Protein AF-A0A3E3DMP3-F1 (afdb_monomer_lite)

Foldseek 3Di:
DDDPVVVVVLVVLQVCVVVVDDDDDPSVVVVVVSVVVVVVVVVVVVVVPDDDDDDDDADEDAALVNQLLLLCQAVVAQCVVFFPDKDKAAPDDDDDSSSRQSNFTWMWTQGPVPRDIFIFHVVLLVQLVVLCVVPPDDDDQWDADPNHIYGNSVGNHSNNSNSSVCCSTPVGDDDD

Organism: NCBI:txid154046

pLDDT: mean 85.17, std 16.59, range [42.69, 98.81]

Sequence (176 aa):
MRSAKEITESLEIAKGLCEGKTNESWNARKAGRVMAELITHFKKKEIEEQYDRVQIIATVVISKEDIDDIMVSALEGGITYWVDKVEPRCGIEFDFASDVISKGGSILIHDNEEDATYELTKAKLLQGIRMYAEQPKNSDIFEVIDHELHIDCGMVDAEVADAIIQYALFGEIIYG

Secondary structure (DSSP, 8-state):
---HHHHHHHHHHHHHHHTT-S-TTHHHHHHHHHHHHHHHHHHHHHHHT----------EE--HHHHHHHHHHIIIIISTTTEEEEEEE-SS--SSSTHHHHTT-EEEEEETTTTEEEEEEHHHHHHHHHHHHHS--SS--EEEETTEEEE-GGG--HHHHHHHHHHHHHSS----

Radius of gyration: 26.52 Å; chains: 1; bounding box: 51×43×77 Å

Structure (mmCIF, N/CA/C/O backbone):
data_AF-A0A3E3DMP3-F1
#
_entry.id   AF-A0A3E3DMP3-F1
#
loop_
_atom_site.group_PDB
_atom_site.id
_atom_site.type_symbol
_atom_site.label_atom_id
_atom_site.label_alt_id
_atom_site.label_comp_id
_atom_site.label_asym_id
_atom_site.label_entity_id
_atom_site.label_seq_id
_atom_site.pdbx_PDB_ins_code
_atom_site.Cartn_x
_atom_site.Cartn_y
_atom_site.Cartn_z
_atom_site.occupancy
_atom_site.B_iso_or_equiv
_atom_site.auth_seq_id
_atom_site.auth_comp_id
_atom_site.auth_asym_id
_atom_site.auth_atom_id
_atom_site.pdbx_PDB_model_num
ATOM 1 N N . MET A 1 1 ? 34.247 -4.264 -33.324 1.00 46.19 1 MET A N 1
ATOM 2 C CA . MET A 1 1 ? 33.492 -3.150 -32.714 1.00 46.19 1 MET A CA 1
ATOM 3 C C . MET A 1 1 ? 34.215 -1.868 -33.072 1.00 46.19 1 MET A C 1
ATOM 5 O O . MET A 1 1 ? 35.413 -1.804 -32.825 1.00 46.19 1 MET A O 1
ATOM 9 N N . ARG A 1 2 ? 33.544 -0.917 -33.731 1.00 50.22 2 ARG A N 1
ATOM 10 C CA . ARG A 1 2 ? 34.118 0.418 -33.944 1.00 50.22 2 ARG A CA 1
ATOM 11 C C . ARG A 1 2 ? 34.122 1.176 -32.615 1.00 50.22 2 ARG A C 1
ATOM 13 O O . ARG A 1 2 ? 33.230 0.968 -31.794 1.00 50.22 2 ARG A O 1
ATOM 20 N N . SER A 1 3 ? 35.165 1.963 -32.381 1.00 53.78 3 SER A N 1
ATOM 21 C CA . SER A 1 3 ? 35.381 2.707 -31.136 1.00 53.78 3 SER A CA 1
ATOM 22 C C . SER A 1 3 ? 34.256 3.724 -30.929 1.00 53.78 3 SER A C 1
ATOM 24 O O . SER A 1 3 ? 33.776 4.301 -31.903 1.00 53.78 3 SER A O 1
ATOM 26 N N . ALA A 1 4 ? 33.867 4.005 -29.679 1.00 49.88 4 ALA A N 1
ATOM 27 C CA . ALA A 1 4 ? 32.887 5.052 -29.352 1.00 49.88 4 ALA A CA 1
ATOM 28 C C . ALA A 1 4 ? 33.221 6.396 -30.031 1.00 49.88 4 ALA A C 1
ATOM 30 O O . ALA A 1 4 ? 32.329 7.129 -30.444 1.00 49.88 4 ALA A O 1
ATOM 31 N N . LYS A 1 5 ? 34.514 6.659 -30.252 1.00 49.66 5 LYS A N 1
ATOM 32 C CA . LYS A 1 5 ? 35.018 7.830 -30.973 1.00 49.66 5 LYS A CA 1
ATOM 33 C C . LYS A 1 5 ? 34.537 7.912 -32.432 1.00 49.66 5 LYS A C 1
ATOM 35 O O . LYS A 1 5 ? 34.196 8.992 -32.897 1.00 49.66 5 LYS A O 1
ATOM 40 N N . GLU A 1 6 ? 34.463 6.783 -33.136 1.00 51.69 6 GLU A N 1
ATOM 41 C CA . GLU A 1 6 ? 34.039 6.725 -34.545 1.00 51.69 6 GLU A CA 1
ATOM 42 C C . GLU A 1 6 ? 32.524 6.956 -34.698 1.00 51.69 6 GLU A C 1
ATOM 44 O O . GLU A 1 6 ? 32.060 7.460 -35.725 1.00 51.69 6 GLU A O 1
ATOM 49 N N . ILE A 1 7 ? 31.745 6.621 -33.664 1.00 55.66 7 ILE A N 1
ATOM 50 C CA . ILE A 1 7 ? 30.299 6.874 -33.609 1.00 55.66 7 ILE A CA 1
ATOM 51 C C . ILE A 1 7 ? 30.040 8.365 -33.364 1.00 55.66 7 ILE A C 1
ATOM 53 O O . ILE A 1 7 ? 29.218 8.963 -34.058 1.00 55.66 7 ILE A O 1
ATOM 57 N N . THR A 1 8 ? 30.784 8.987 -32.445 1.00 57.81 8 THR A N 1
ATOM 58 C CA . THR A 1 8 ? 30.674 10.424 -32.154 1.00 57.81 8 THR A CA 1
ATOM 59 C C . THR A 1 8 ? 31.037 11.284 -33.366 1.00 57.81 8 THR A C 1
ATOM 61 O O . THR A 1 8 ? 30.283 12.190 -33.713 1.00 57.81 8 THR A O 1
ATOM 64 N N . GLU A 1 9 ? 32.117 10.953 -34.082 1.00 59.41 9 GLU A N 1
ATOM 65 C CA . GLU A 1 9 ? 32.487 11.646 -35.328 1.00 59.41 9 GLU A CA 1
ATOM 66 C C . GLU A 1 9 ? 31.399 11.512 -36.409 1.00 59.41 9 GLU A C 1
ATOM 68 O O . GLU A 1 9 ? 31.115 12.457 -37.146 1.00 59.41 9 GLU A O 1
ATOM 73 N N . SER A 1 10 ? 30.732 10.357 -36.486 1.00 61.03 10 SER A N 1
ATOM 74 C CA . SER A 1 10 ? 29.639 10.132 -37.441 1.00 61.03 10 SER A CA 1
ATOM 75 C C . SER A 1 10 ? 28.375 10.936 -37.094 1.00 61.03 10 SER A C 1
ATOM 77 O O . SER A 1 10 ? 27.687 11.415 -37.999 1.00 61.03 10 SER A O 1
ATOM 79 N N . LEU A 1 11 ? 28.090 11.136 -3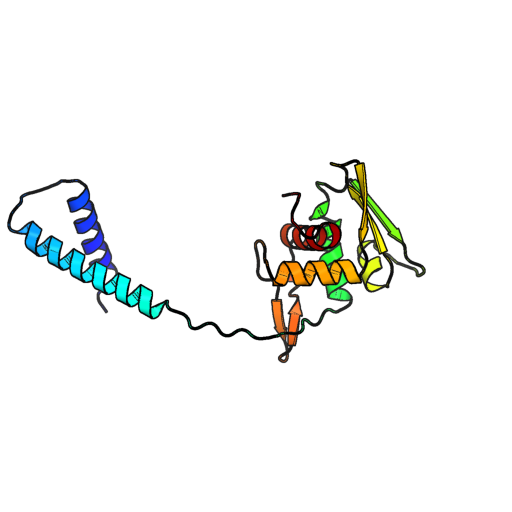5.801 1.00 61.12 11 LEU A N 1
ATOM 80 C CA . LEU A 1 11 ? 26.982 11.966 -35.308 1.00 61.12 11 LEU A CA 1
ATOM 81 C C . LEU A 1 11 ? 27.225 13.464 -35.543 1.00 61.12 11 LEU A C 1
ATOM 83 O O . LEU A 1 11 ? 26.302 14.177 -35.936 1.00 61.12 11 LEU A O 1
ATOM 87 N N . GLU A 1 12 ? 28.458 13.946 -35.366 1.00 62.75 12 GLU A N 1
ATOM 88 C CA . GLU A 1 12 ? 28.820 15.341 -35.659 1.00 62.75 12 GLU A CA 1
ATOM 89 C C . GLU A 1 12 ? 28.677 15.673 -37.151 1.00 62.75 12 GLU A C 1
ATOM 91 O O . GLU A 1 12 ? 28.182 16.745 -37.507 1.00 62.75 12 GLU A O 1
ATOM 96 N N . ILE A 1 13 ? 29.017 14.728 -38.034 1.00 59.38 13 ILE A N 1
ATOM 97 C CA . ILE A 1 13 ? 28.810 14.865 -39.483 1.00 59.38 13 ILE A CA 1
ATOM 98 C C . ILE A 1 13 ? 27.311 14.911 -39.823 1.00 59.38 13 ILE A C 1
ATOM 100 O O . ILE A 1 13 ? 26.894 15.750 -40.623 1.00 59.38 13 ILE A O 1
ATOM 104 N N . ALA A 1 14 ? 26.489 14.056 -39.203 1.00 59.53 14 ALA A N 1
ATOM 105 C CA . ALA A 1 14 ? 25.035 14.072 -39.385 1.00 59.53 14 ALA A CA 1
ATOM 106 C C . ALA A 1 14 ? 24.408 15.399 -38.916 1.00 59.53 14 ALA A C 1
ATOM 108 O O . ALA A 1 14 ? 23.558 15.963 -39.605 1.00 59.53 14 ALA A O 1
ATOM 109 N N . LYS A 1 15 ? 24.887 15.949 -37.794 1.00 60.62 15 LYS A N 1
ATOM 110 C CA . LYS A 1 15 ? 24.462 17.253 -37.271 1.00 60.62 15 LYS A CA 1
ATOM 111 C C . LYS A 1 15 ? 24.829 18.406 -38.215 1.00 60.62 15 LYS A C 1
ATOM 113 O O . LYS A 1 15 ? 23.983 19.247 -38.504 1.00 60.62 15 LYS A O 1
ATOM 118 N N . GLY A 1 16 ? 26.042 18.402 -38.773 1.00 58.56 16 GLY A N 1
ATOM 119 C CA . GLY A 1 16 ? 26.481 19.404 -39.753 1.00 58.56 16 GLY A CA 1
ATOM 120 C C . GLY A 1 16 ? 25.665 19.413 -41.056 1.00 58.56 16 GLY A C 1
ATOM 121 O O . GLY A 1 16 ? 25.468 20.476 -41.647 1.00 58.56 16 GLY A O 1
ATOM 122 N N . LEU A 1 17 ? 25.141 18.253 -41.475 1.00 54.34 17 LEU A N 1
ATOM 123 C CA . LEU A 1 17 ? 24.258 18.114 -42.642 1.00 54.34 17 LEU A CA 1
ATOM 124 C C . LEU A 1 17 ? 22.862 18.707 -42.395 1.00 54.34 17 LEU A C 1
ATOM 126 O O . LEU A 1 17 ? 22.333 19.386 -43.273 1.00 54.34 17 LEU A O 1
ATOM 130 N N . CYS A 1 18 ? 22.289 18.507 -41.203 1.00 52.78 18 CYS A N 1
ATOM 131 C CA . CYS A 1 18 ? 21.013 19.121 -40.810 1.00 52.78 18 CYS A CA 1
ATOM 132 C C . CYS A 1 18 ? 21.108 20.651 -40.684 1.00 52.78 18 CYS A C 1
ATOM 134 O O . CYS A 1 18 ? 20.134 21.354 -40.935 1.00 52.78 18 CYS A O 1
ATOM 136 N N . GLU A 1 19 ? 22.285 21.174 -40.333 1.00 55.97 19 GLU A N 1
ATOM 137 C CA . GLU A 1 19 ? 22.545 22.612 -40.178 1.00 55.97 19 GLU A CA 1
ATOM 138 C C . GLU A 1 19 ? 22.878 23.335 -41.502 1.00 55.97 19 GLU A C 1
ATOM 140 O O . GLU A 1 19 ? 23.204 24.524 -41.490 1.00 55.97 19 GLU A O 1
ATOM 145 N N . GLY A 1 20 ? 22.808 22.650 -42.653 1.00 54.44 20 GLY A N 1
ATOM 146 C CA . GLY A 1 20 ? 22.955 23.267 -43.980 1.00 54.44 20 GLY A CA 1
ATOM 147 C C . GLY A 1 20 ? 24.361 23.790 -44.298 1.00 54.44 20 GLY A C 1
ATOM 148 O O . GLY A 1 20 ? 24.538 24.601 -45.209 1.00 54.44 20 GLY A O 1
ATOM 149 N N . LYS A 1 21 ? 25.387 23.342 -43.565 1.00 53.94 21 LYS A N 1
ATOM 150 C CA . LYS A 1 21 ? 26.774 23.769 -43.773 1.00 53.94 21 LYS A CA 1
ATOM 151 C C . LYS A 1 21 ? 27.514 22.773 -44.682 1.00 53.94 21 LYS A C 1
ATOM 153 O O . LYS A 1 21 ? 28.091 21.806 -44.198 1.00 53.94 21 LYS A O 1
ATOM 158 N N . THR A 1 22 ? 27.595 23.109 -45.979 1.00 53.03 22 THR A N 1
ATOM 159 C CA . THR A 1 22 ? 28.698 22.849 -46.954 1.00 53.03 22 THR A CA 1
ATOM 160 C C . THR A 1 22 ? 28.492 21.937 -48.195 1.00 53.03 22 THR A C 1
ATOM 162 O O . THR A 1 22 ? 27.776 20.944 -48.189 1.00 53.03 22 THR A O 1
ATOM 165 N N . ASN A 1 23 ? 29.226 22.358 -49.246 1.00 53.06 23 ASN A N 1
ATOM 166 C CA . ASN A 1 23 ? 29.523 21.896 -50.621 1.00 53.06 23 ASN A CA 1
ATOM 167 C C . ASN A 1 23 ? 29.062 20.496 -51.114 1.00 53.06 23 ASN A C 1
ATOM 169 O O . ASN A 1 23 ? 29.386 19.455 -50.540 1.00 53.06 23 ASN A O 1
ATOM 173 N N . GLU A 1 24 ? 28.411 20.484 -52.285 1.00 55.62 24 GLU A N 1
ATOM 174 C CA . GLU A 1 24 ? 27.246 19.625 -52.579 1.00 55.62 24 GLU A CA 1
ATOM 175 C C . GLU A 1 24 ? 27.511 18.226 -53.185 1.00 55.62 24 GLU A C 1
ATOM 177 O O . GLU A 1 24 ? 26.631 17.373 -53.130 1.00 55.62 24 GLU A O 1
ATOM 182 N N . SER A 1 25 ? 28.687 17.920 -53.748 1.00 51.94 25 SER A N 1
ATOM 183 C CA . SER A 1 25 ? 28.823 16.717 -54.610 1.00 51.94 25 SER A CA 1
ATOM 184 C C . SER A 1 25 ? 29.539 15.509 -53.971 1.00 51.94 25 SER A C 1
ATOM 186 O O . SER A 1 25 ? 29.038 14.382 -54.018 1.00 51.94 25 SER A O 1
ATOM 188 N N . TRP A 1 26 ? 30.695 15.705 -53.325 1.00 42.69 26 TRP A N 1
ATOM 189 C CA . TRP A 1 26 ? 31.468 14.602 -52.719 1.00 42.69 26 TRP A CA 1
ATOM 190 C C . TRP A 1 26 ? 30.933 14.199 -51.332 1.00 42.69 26 TRP A C 1
ATOM 192 O O . TRP A 1 26 ? 30.909 13.017 -50.978 1.00 42.69 26 TRP A O 1
ATOM 202 N N . ASN A 1 27 ? 30.412 15.174 -50.582 1.00 54.56 27 ASN A N 1
ATOM 203 C CA . ASN A 1 27 ? 29.882 14.976 -49.234 1.00 54.56 27 ASN A CA 1
ATOM 204 C C . ASN A 1 27 ? 28.508 14.289 -49.224 1.00 54.56 27 ASN A C 1
ATOM 206 O O . ASN A 1 27 ? 28.239 13.521 -48.306 1.00 54.56 27 ASN A O 1
ATOM 210 N N . ALA A 1 28 ? 27.685 14.452 -50.267 1.00 53.81 28 ALA A N 1
ATOM 211 C CA . ALA A 1 28 ? 26.364 13.820 -50.356 1.00 53.81 28 ALA A CA 1
ATOM 212 C C . ALA A 1 28 ? 26.434 12.281 -50.425 1.00 53.81 28 ALA A C 1
ATOM 214 O O . ALA A 1 28 ? 25.649 11.583 -49.784 1.00 53.81 28 ALA A O 1
ATOM 215 N N . ARG A 1 29 ? 27.424 11.721 -51.140 1.00 57.03 29 ARG A N 1
ATOM 216 C CA . ARG A 1 29 ? 27.637 10.260 -51.203 1.00 57.03 29 ARG A CA 1
ATOM 217 C C . ARG A 1 29 ? 28.128 9.683 -49.876 1.00 57.03 29 ARG A C 1
ATOM 219 O O . ARG A 1 29 ? 27.733 8.577 -49.511 1.00 57.03 29 ARG A O 1
ATOM 226 N N . LYS A 1 30 ? 28.989 10.414 -49.161 1.00 57.09 30 LYS A N 1
ATOM 227 C CA . LYS A 1 30 ? 29.499 10.002 -47.845 1.00 57.09 30 LYS A CA 1
ATOM 228 C C . LYS A 1 30 ? 28.407 10.123 -46.774 1.00 57.09 30 LYS A C 1
ATOM 230 O O . LYS A 1 30 ? 28.219 9.182 -46.012 1.00 57.09 30 LYS A O 1
ATOM 235 N N . ALA A 1 31 ? 27.624 11.200 -46.810 1.00 56.97 31 ALA A N 1
ATOM 236 C CA . ALA A 1 31 ? 26.425 11.399 -45.998 1.00 56.97 31 ALA A CA 1
ATOM 237 C C . ALA A 1 31 ? 25.399 10.272 -46.188 1.00 56.97 31 ALA A C 1
ATOM 239 O O . ALA A 1 31 ? 24.936 9.691 -45.212 1.00 56.97 31 ALA A O 1
ATOM 240 N N . GLY A 1 32 ? 25.108 9.894 -47.439 1.00 60.66 32 GLY A N 1
ATOM 241 C CA . GLY A 1 32 ? 24.190 8.792 -47.740 1.00 60.66 32 GLY A CA 1
ATOM 242 C C . GLY A 1 32 ? 24.644 7.447 -47.164 1.00 60.66 32 GLY A C 1
ATOM 243 O O . GLY A 1 32 ? 23.817 6.679 -46.679 1.00 60.66 32 GLY A O 1
ATOM 244 N N . ARG A 1 33 ? 25.958 7.173 -47.151 1.00 68.12 33 ARG A N 1
ATOM 245 C CA . ARG A 1 33 ? 26.512 5.961 -46.521 1.00 68.12 33 ARG A CA 1
ATOM 246 C C . ARG A 1 33 ? 26.375 5.984 -45.001 1.00 68.12 33 ARG A C 1
ATOM 248 O O . ARG A 1 33 ? 25.909 5.001 -44.439 1.00 68.12 33 ARG A O 1
ATOM 255 N N . VAL A 1 34 ? 26.716 7.103 -44.357 1.00 68.62 34 VAL A N 1
ATOM 256 C CA . VAL A 1 34 ? 26.580 7.257 -42.896 1.00 68.62 34 VAL A CA 1
ATOM 257 C C . VAL A 1 34 ? 25.116 7.107 -42.468 1.00 68.62 34 VAL A C 1
ATOM 259 O O . VAL A 1 34 ? 24.824 6.375 -41.527 1.00 68.62 34 VAL A O 1
ATOM 262 N N . MET A 1 35 ? 24.177 7.710 -43.203 1.00 62.28 35 MET A N 1
ATOM 263 C CA . MET A 1 35 ? 22.744 7.569 -42.922 1.00 62.28 35 MET A CA 1
ATOM 264 C C . MET A 1 35 ? 22.247 6.128 -43.089 1.00 62.28 35 MET A C 1
ATOM 266 O O . MET A 1 35 ? 21.478 5.652 -42.259 1.00 62.28 35 MET A O 1
ATOM 270 N N . ALA A 1 36 ? 22.699 5.404 -44.117 1.00 71.12 36 ALA A N 1
ATOM 271 C CA . ALA A 1 36 ? 22.337 3.998 -44.305 1.00 71.12 36 ALA A CA 1
ATOM 272 C C . ALA A 1 36 ? 22.887 3.093 -43.185 1.00 71.12 36 ALA A C 1
ATOM 274 O O . ALA A 1 36 ? 22.195 2.175 -42.736 1.00 71.12 36 ALA A O 1
ATOM 275 N N . GLU A 1 37 ? 24.106 3.364 -42.706 1.00 74.56 37 GLU A N 1
ATOM 276 C CA . GLU A 1 37 ? 24.713 2.654 -41.573 1.00 74.56 37 GLU A CA 1
ATOM 277 C C . GLU A 1 37 ? 23.939 2.912 -40.271 1.00 74.56 37 GLU A C 1
ATOM 279 O O . GLU A 1 37 ? 23.621 1.958 -39.560 1.00 74.56 37 GLU A O 1
ATOM 284 N N . LEU A 1 38 ? 23.545 4.163 -40.002 1.00 70.06 38 LEU A N 1
ATOM 285 C CA . LEU A 1 38 ? 22.713 4.513 -38.845 1.00 70.06 38 LEU A CA 1
ATOM 286 C C . LEU A 1 38 ? 21.334 3.846 -38.914 1.00 70.06 38 LEU A C 1
ATOM 288 O O . LEU A 1 38 ? 20.922 3.222 -37.941 1.00 70.06 38 LEU A O 1
ATOM 292 N N . ILE A 1 39 ? 20.648 3.894 -40.062 1.00 73.00 39 ILE A N 1
ATOM 293 C CA . ILE A 1 39 ? 19.346 3.224 -40.246 1.00 73.00 39 ILE A CA 1
ATOM 294 C C . ILE A 1 39 ? 19.467 1.720 -39.982 1.00 73.00 39 ILE A C 1
ATOM 296 O O . ILE A 1 39 ? 18.609 1.134 -39.328 1.00 73.00 39 ILE A O 1
ATOM 300 N N . THR A 1 40 ? 20.536 1.088 -40.468 1.00 75.88 40 THR A N 1
ATOM 301 C CA . THR A 1 40 ? 20.774 -0.345 -40.249 1.00 75.88 40 THR A CA 1
ATOM 302 C C . THR A 1 40 ? 21.045 -0.646 -38.777 1.00 75.88 40 THR A C 1
ATOM 304 O O . THR A 1 40 ? 20.508 -1.614 -38.244 1.00 75.88 40 THR A O 1
ATOM 307 N N . HIS A 1 41 ? 21.840 0.191 -38.105 1.00 74.56 41 HIS A N 1
ATOM 308 C CA . HIS A 1 41 ? 22.118 0.064 -36.678 1.00 74.56 41 HIS A CA 1
ATOM 309 C C . HIS A 1 41 ? 20.845 0.208 -35.834 1.00 74.56 41 HIS A C 1
ATOM 311 O O . HIS A 1 41 ? 20.590 -0.648 -34.993 1.00 74.56 41 HIS A O 1
ATOM 317 N N . PHE A 1 42 ? 20.019 1.225 -36.097 1.00 67.44 42 PHE A N 1
ATOM 318 C CA . PHE A 1 42 ? 18.769 1.443 -35.365 1.00 67.44 42 PHE A CA 1
ATOM 319 C C . PHE A 1 42 ? 17.737 0.344 -35.624 1.00 67.44 42 PHE A C 1
ATOM 321 O O . PHE A 1 42 ? 17.151 -0.138 -34.667 1.00 67.44 42 PHE A O 1
ATOM 328 N N . LYS A 1 43 ? 17.582 -0.137 -36.866 1.00 70.19 43 LYS A N 1
ATOM 329 C CA . LYS A 1 43 ? 16.711 -1.291 -37.161 1.00 70.19 43 LYS A CA 1
ATOM 330 C C . LYS A 1 43 ? 17.178 -2.568 -36.476 1.00 70.19 43 LYS A C 1
ATOM 332 O O . LYS A 1 43 ? 16.369 -3.350 -35.999 1.00 70.19 43 LYS A O 1
ATOM 337 N N . LYS A 1 44 ? 18.491 -2.801 -36.448 1.00 72.00 44 LYS A N 1
ATOM 338 C CA . LYS A 1 44 ? 19.059 -3.955 -35.754 1.00 72.00 44 LYS A CA 1
ATOM 339 C C . LYS A 1 44 ? 18.808 -3.855 -34.249 1.00 72.00 44 LYS A C 1
ATOM 341 O O . LYS A 1 44 ? 18.393 -4.840 -33.661 1.00 72.00 44 LYS A O 1
ATOM 346 N N . LYS A 1 45 ? 19.010 -2.672 -33.666 1.00 68.12 45 LYS A N 1
ATOM 347 C CA . LYS A 1 45 ? 18.729 -2.404 -32.256 1.00 68.12 45 LYS A CA 1
ATOM 348 C C . LYS A 1 45 ? 17.241 -2.580 -31.932 1.00 68.12 45 LYS A C 1
ATOM 350 O O . LYS A 1 45 ? 16.932 -3.234 -30.955 1.00 68.12 45 LYS A O 1
ATOM 355 N N . GLU A 1 46 ? 16.341 -2.104 -32.791 1.00 65.81 46 GLU A N 1
ATOM 356 C CA . GLU A 1 46 ? 14.886 -2.284 -32.658 1.00 65.81 46 GLU A CA 1
ATOM 357 C C . GLU A 1 46 ? 14.471 -3.767 -32.679 1.00 65.81 46 GLU A C 1
ATOM 359 O O . GLU A 1 46 ? 13.607 -4.176 -31.912 1.00 65.81 46 GLU A O 1
ATOM 364 N N . ILE A 1 47 ? 15.124 -4.588 -33.510 1.00 67.94 47 ILE A N 1
ATOM 365 C CA . ILE A 1 47 ? 14.914 -6.045 -33.550 1.00 67.94 47 ILE A CA 1
ATOM 366 C C . ILE A 1 47 ? 15.550 -6.741 -32.334 1.00 67.94 47 ILE A C 1
ATOM 368 O O . ILE A 1 47 ? 14.968 -7.672 -31.791 1.00 67.94 47 ILE A O 1
ATOM 372 N N . GLU A 1 48 ? 16.740 -6.320 -31.898 1.00 68.00 48 GLU A N 1
ATOM 373 C CA . GLU A 1 48 ? 17.418 -6.873 -30.711 1.00 68.00 48 GLU A CA 1
ATOM 374 C C . GLU A 1 48 ? 16.709 -6.486 -29.399 1.00 68.00 48 GLU A C 1
ATOM 376 O O . GLU A 1 48 ? 16.766 -7.237 -28.431 1.00 68.00 48 GLU A O 1
ATOM 381 N N . GLU A 1 49 ? 16.007 -5.351 -29.379 1.00 67.62 49 GLU A N 1
ATOM 382 C CA . GLU A 1 49 ? 15.151 -4.883 -28.280 1.00 67.62 49 GLU A CA 1
ATOM 383 C C . GLU A 1 49 ? 13.700 -5.389 -28.406 1.00 67.62 49 GLU A C 1
ATOM 385 O O . GLU A 1 49 ? 12.831 -5.010 -27.617 1.00 67.62 49 GLU A O 1
ATOM 390 N N . GLN A 1 50 ? 13.411 -6.257 -29.381 1.00 74.25 50 GLN A N 1
ATOM 391 C CA . GLN A 1 50 ? 12.107 -6.892 -29.507 1.00 74.25 50 GLN A CA 1
ATOM 392 C C . GLN A 1 50 ? 12.009 -8.064 -28.521 1.00 74.25 50 GLN A C 1
ATOM 394 O O . GLN A 1 50 ? 12.550 -9.143 -28.748 1.00 74.25 50 GLN A O 1
ATOM 399 N N . TYR A 1 51 ? 11.299 -7.846 -27.415 1.00 79.69 51 TYR A N 1
ATOM 400 C CA . TYR A 1 51 ? 11.088 -8.860 -26.382 1.00 79.69 51 TYR A CA 1
ATOM 401 C C . TYR A 1 51 ? 9.809 -9.668 -26.625 1.00 79.69 51 TYR A C 1
ATOM 403 O O . TYR A 1 51 ? 8.720 -9.098 -26.760 1.00 79.69 51 TYR A O 1
ATOM 411 N N . ASP A 1 52 ? 9.927 -10.995 -26.585 1.00 86.31 52 ASP A N 1
ATOM 412 C CA . ASP A 1 52 ? 8.781 -11.883 -26.403 1.00 86.31 52 ASP A CA 1
ATOM 413 C C . ASP A 1 52 ? 8.289 -11.778 -24.956 1.00 86.31 52 ASP A C 1
ATOM 415 O O . ASP A 1 52 ? 9.070 -11.851 -24.005 1.00 86.31 52 ASP A O 1
ATOM 419 N N . ARG A 1 53 ? 6.980 -11.587 -24.777 1.00 83.25 53 ARG A N 1
ATOM 420 C CA . ARG A 1 53 ? 6.358 -11.446 -23.455 1.00 83.25 53 ARG A CA 1
ATOM 421 C C . ARG A 1 53 ? 5.555 -12.693 -23.126 1.00 83.25 53 ARG A C 1
ATOM 423 O O . ARG A 1 53 ? 4.718 -13.119 -23.919 1.00 83.25 53 ARG A O 1
ATOM 430 N N . VAL A 1 54 ? 5.774 -13.238 -21.935 1.00 85.00 54 VAL A N 1
ATOM 431 C CA . VAL A 1 54 ? 4.999 -14.354 -21.385 1.00 85.00 54 VAL A CA 1
ATOM 432 C C . VAL A 1 54 ? 4.270 -13.856 -20.148 1.00 85.00 54 VAL A C 1
ATOM 434 O O . VAL A 1 54 ? 4.877 -13.245 -19.274 1.00 85.00 54 VAL A O 1
ATOM 437 N N . GLN A 1 55 ? 2.964 -14.107 -20.084 1.00 86.00 55 GLN A N 1
ATOM 438 C CA . GLN A 1 55 ? 2.174 -13.829 -18.891 1.00 86.00 55 GLN A CA 1
ATOM 439 C C . GLN A 1 55 ? 2.222 -15.031 -17.953 1.00 86.00 55 GLN A C 1
ATOM 441 O O . GLN A 1 55 ? 2.010 -16.169 -18.377 1.00 86.00 55 GLN A O 1
ATOM 446 N N . ILE A 1 56 ? 2.475 -14.761 -16.678 1.00 84.38 56 ILE A N 1
ATOM 447 C CA . ILE A 1 56 ? 2.405 -15.741 -15.597 1.00 84.38 56 ILE A CA 1
ATOM 448 C C . ILE A 1 56 ? 1.408 -15.257 -14.545 1.00 84.38 56 ILE A C 1
ATOM 450 O O . ILE A 1 56 ? 1.179 -14.058 -14.403 1.00 84.38 56 ILE A O 1
ATOM 454 N N . ILE A 1 57 ? 0.823 -16.200 -13.809 1.00 86.50 57 ILE A N 1
ATOM 455 C CA . ILE A 1 57 ? 0.043 -15.906 -12.606 1.00 86.50 57 ILE A CA 1
ATOM 456 C C . ILE A 1 57 ? 0.975 -16.124 -11.417 1.00 86.50 57 ILE A C 1
ATOM 458 O O . ILE A 1 57 ? 1.503 -17.224 -11.255 1.00 86.50 57 ILE A O 1
ATOM 462 N N . ALA A 1 58 ? 1.173 -15.089 -10.604 1.00 86.31 58 ALA A N 1
ATOM 463 C CA . ALA A 1 58 ? 1.978 -15.142 -9.389 1.00 86.31 58 ALA A CA 1
ATOM 464 C C . ALA A 1 58 ? 1.101 -14.892 -8.155 1.00 86.31 58 ALA A C 1
ATOM 466 O O . ALA A 1 58 ? 0.101 -14.179 -8.226 1.00 86.31 58 ALA A O 1
ATOM 467 N N . THR A 1 59 ? 1.474 -15.499 -7.029 1.00 92.81 59 THR A N 1
ATOM 468 C CA . THR A 1 59 ? 0.898 -15.204 -5.710 1.00 92.81 59 THR A CA 1
ATOM 469 C C . THR A 1 59 ? 1.925 -14.408 -4.924 1.00 92.81 59 THR A C 1
ATOM 471 O O . THR A 1 59 ? 3.078 -14.827 -4.864 1.00 92.81 59 THR A O 1
ATOM 474 N N . VAL A 1 60 ? 1.504 -13.282 -4.347 1.00 95.12 60 VAL A N 1
ATOM 475 C CA . VAL A 1 60 ? 2.338 -12.479 -3.447 1.00 95.12 60 VAL A CA 1
ATOM 476 C C . VAL A 1 60 ? 2.111 -12.967 -2.020 1.00 95.12 60 VAL A C 1
ATOM 478 O O . VAL A 1 60 ? 0.965 -13.066 -1.570 1.00 95.12 60 VAL A O 1
ATOM 481 N N . VAL A 1 61 ? 3.192 -13.285 -1.321 1.00 96.88 61 VAL A N 1
ATOM 482 C CA . VAL A 1 61 ? 3.190 -13.570 0.111 1.00 96.88 61 VAL A CA 1
ATOM 483 C C . VAL A 1 61 ? 3.243 -12.238 0.847 1.00 96.88 61 VAL A C 1
ATOM 485 O O . VAL A 1 61 ? 4.075 -11.394 0.541 1.00 96.88 61 VAL A O 1
ATOM 488 N N . ILE A 1 62 ? 2.296 -12.039 1.765 1.00 97.56 62 ILE A N 1
ATOM 489 C CA . ILE A 1 62 ? 2.158 -10.799 2.533 1.00 97.56 62 ILE A CA 1
ATOM 490 C C . ILE A 1 62 ? 2.066 -11.172 4.008 1.00 97.56 62 ILE A C 1
ATOM 492 O O . ILE A 1 62 ? 1.099 -11.810 4.453 1.00 97.56 62 ILE A O 1
ATOM 496 N N . SER A 1 63 ? 3.095 -10.799 4.755 1.00 97.62 63 SER A N 1
ATOM 497 C CA . SER A 1 63 ? 3.224 -11.032 6.182 1.00 97.62 63 SER A CA 1
ATOM 498 C C . SER A 1 63 ? 2.422 -10.000 6.994 1.00 97.62 63 SER A C 1
ATOM 500 O O . SER A 1 63 ? 1.695 -9.161 6.458 1.00 97.62 63 SER A O 1
ATOM 502 N N . LYS A 1 64 ? 2.465 -10.109 8.327 1.00 98.00 64 LYS A N 1
ATOM 503 C CA . LYS A 1 64 ? 1.918 -9.050 9.190 1.00 98.00 64 LYS A CA 1
ATOM 504 C C . LYS A 1 64 ? 2.835 -7.830 9.226 1.00 98.00 64 LYS A C 1
ATOM 506 O O . LYS A 1 64 ? 2.314 -6.727 9.235 1.00 98.00 64 LYS A O 1
ATOM 511 N N . GLU A 1 65 ? 4.143 -8.064 9.213 1.00 98.00 65 GLU A N 1
ATOM 512 C CA . GLU A 1 65 ? 5.169 -7.022 9.210 1.00 98.00 65 GLU A CA 1
ATOM 513 C C . GLU A 1 65 ? 5.051 -6.175 7.943 1.00 98.00 65 GLU A C 1
ATOM 515 O O . GLU A 1 65 ? 4.929 -4.967 8.052 1.00 98.00 65 GLU A O 1
ATOM 520 N N . ASP A 1 66 ? 4.869 -6.797 6.773 1.00 98.31 66 ASP A N 1
ATOM 521 C CA . ASP A 1 66 ? 4.702 -6.067 5.509 1.00 98.31 66 ASP A CA 1
ATOM 522 C C . ASP A 1 66 ? 3.489 -5.125 5.551 1.00 98.31 66 ASP A C 1
ATOM 524 O O . ASP A 1 66 ? 3.523 -4.008 5.043 1.00 98.31 66 ASP A O 1
ATOM 528 N N . ILE A 1 67 ? 2.388 -5.580 6.166 1.00 98.62 67 ILE A N 1
ATOM 529 C CA . ILE A 1 67 ? 1.191 -4.755 6.358 1.00 98.62 67 ILE A CA 1
ATOM 530 C C . ILE A 1 67 ? 1.510 -3.577 7.271 1.00 98.62 67 ILE A C 1
ATOM 532 O O . ILE A 1 67 ? 1.139 -2.453 6.946 1.00 98.62 67 ILE A O 1
ATOM 536 N N . ASP A 1 68 ? 2.156 -3.836 8.404 1.00 98.50 68 ASP A N 1
ATOM 537 C CA . ASP A 1 68 ? 2.455 -2.809 9.396 1.00 98.50 68 ASP A CA 1
ATOM 538 C C . ASP A 1 68 ? 3.438 -1.773 8.821 1.00 98.50 68 ASP A C 1
ATOM 540 O O . ASP A 1 68 ? 3.183 -0.578 8.945 1.00 98.50 68 ASP A O 1
ATOM 544 N N . ASP A 1 69 ? 4.464 -2.205 8.084 1.00 98.38 69 ASP A N 1
ATOM 545 C CA . ASP A 1 69 ? 5.459 -1.350 7.426 1.00 98.38 69 ASP A CA 1
ATOM 546 C C . ASP A 1 69 ? 4.836 -0.457 6.344 1.00 98.38 69 ASP A C 1
ATOM 548 O O . ASP A 1 69 ? 5.058 0.756 6.332 1.00 98.38 69 ASP A O 1
ATOM 552 N N . ILE A 1 70 ? 3.984 -1.017 5.473 1.00 98.44 70 ILE A N 1
ATOM 553 C CA . ILE A 1 70 ? 3.231 -0.226 4.481 1.00 98.44 70 ILE A CA 1
ATOM 554 C C . ILE A 1 70 ? 2.365 0.821 5.192 1.00 98.44 70 ILE A C 1
ATOM 556 O O . ILE A 1 70 ? 2.296 1.977 4.766 1.00 98.44 70 ILE A O 1
ATOM 560 N N . MET A 1 71 ? 1.698 0.427 6.281 1.00 98.62 71 MET A N 1
ATOM 561 C CA . MET A 1 71 ? 0.851 1.332 7.049 1.00 98.62 71 MET A CA 1
ATOM 562 C C . MET A 1 71 ? 1.663 2.418 7.766 1.00 98.62 71 MET A C 1
ATOM 564 O O . MET A 1 71 ? 1.179 3.544 7.844 1.00 98.62 71 MET A O 1
ATOM 568 N N . VAL A 1 72 ? 2.879 2.140 8.246 1.00 98.44 72 VAL A N 1
ATOM 569 C CA . VAL A 1 72 ? 3.791 3.164 8.788 1.00 98.44 72 VAL A CA 1
ATOM 570 C C . VAL A 1 72 ? 4.152 4.178 7.701 1.00 98.44 72 VAL A C 1
ATOM 572 O O . VAL A 1 72 ? 3.897 5.369 7.885 1.00 98.44 72 VAL A O 1
ATOM 575 N N . SER A 1 73 ? 4.648 3.726 6.541 1.00 97.94 73 SER A N 1
ATOM 576 C CA . SER A 1 73 ? 5.004 4.615 5.421 1.00 97.94 73 SER A CA 1
ATOM 577 C C . SER A 1 73 ? 3.828 5.489 4.976 1.00 97.94 73 SER A C 1
ATOM 579 O O . SER A 1 73 ? 4.002 6.676 4.690 1.00 97.94 73 SER A O 1
ATOM 581 N N . ALA A 1 74 ? 2.612 4.935 4.966 1.00 98.31 74 ALA A N 1
ATOM 582 C CA . ALA A 1 74 ? 1.403 5.684 4.647 1.00 98.31 74 ALA A CA 1
ATOM 583 C C . ALA A 1 74 ? 1.061 6.723 5.726 1.00 98.31 74 ALA A C 1
ATOM 585 O O . ALA A 1 74 ? 0.928 7.907 5.418 1.00 98.31 74 ALA A O 1
ATOM 586 N N . LEU A 1 75 ? 0.911 6.295 6.983 1.00 98.12 75 LEU A N 1
ATOM 587 C CA . LEU A 1 75 ? 0.388 7.128 8.071 1.00 98.12 75 LEU A CA 1
ATOM 588 C C . LEU A 1 75 ? 1.375 8.199 8.552 1.00 98.12 75 LEU A C 1
ATOM 590 O O . LEU A 1 75 ? 0.938 9.219 9.081 1.00 98.12 75 LEU A O 1
ATOM 594 N N . GLU A 1 76 ? 2.679 7.986 8.374 1.00 96.31 76 GLU A N 1
ATOM 595 C CA . GLU A 1 76 ? 3.726 8.912 8.829 1.00 96.31 76 GLU A CA 1
ATOM 596 C C . GLU A 1 76 ? 4.294 9.799 7.713 1.00 96.31 76 GLU A C 1
ATOM 598 O O . GLU A 1 76 ? 5.110 10.683 7.978 1.00 96.31 76 GLU A O 1
ATOM 603 N N . GLY A 1 77 ? 3.853 9.606 6.468 1.00 95.12 77 GLY A N 1
ATOM 604 C CA . GLY A 1 77 ? 4.321 10.411 5.342 1.00 95.12 77 GLY A CA 1
ATOM 605 C C . GLY A 1 77 ? 3.372 10.399 4.157 1.00 95.12 77 GLY A C 1
ATOM 606 O O . GLY A 1 77 ? 2.911 11.463 3.747 1.00 95.12 77 GLY A O 1
ATOM 607 N N . GLY A 1 78 ? 3.052 9.208 3.649 1.00 97.50 78 GLY A N 1
ATOM 608 C CA . GLY A 1 78 ? 2.366 9.029 2.370 1.00 97.50 78 GLY A CA 1
ATOM 609 C C . GLY A 1 78 ? 1.053 9.790 2.244 1.00 97.50 78 GLY A C 1
ATOM 610 O O . GLY A 1 78 ? 0.881 10.535 1.293 1.00 97.50 78 GLY A O 1
ATOM 611 N N . ILE A 1 79 ? 0.152 9.672 3.220 1.00 97.75 79 ILE A N 1
ATOM 612 C CA . ILE A 1 79 ? -1.208 10.234 3.103 1.00 97.75 79 ILE A CA 1
ATOM 613 C C . ILE A 1 79 ? -1.411 11.524 3.902 1.00 97.75 79 ILE A C 1
ATOM 615 O O . ILE A 1 79 ? -2.471 12.139 3.852 1.00 97.75 79 ILE A O 1
ATOM 619 N N . THR A 1 80 ? -0.393 11.960 4.647 1.00 96.75 80 THR A N 1
ATOM 620 C CA . THR A 1 80 ? -0.495 13.066 5.620 1.00 96.75 80 THR A CA 1
ATOM 621 C C . THR A 1 80 ? -0.816 14.432 5.008 1.00 96.75 80 THR A C 1
ATOM 623 O O . THR A 1 80 ? -1.140 15.367 5.736 1.00 96.75 80 THR A O 1
ATOM 626 N N . TYR A 1 81 ? -0.722 14.569 3.683 1.00 95.75 81 TYR A N 1
ATOM 627 C CA . TYR A 1 81 ? -1.038 15.810 2.980 1.00 95.75 81 TYR A CA 1
ATOM 628 C C . TYR A 1 81 ? -2.531 15.960 2.638 1.00 95.75 81 TYR A C 1
ATOM 630 O O . TYR A 1 81 ? -2.997 17.094 2.542 1.00 95.75 81 TYR A O 1
ATOM 638 N N . TRP A 1 82 ? -3.277 14.854 2.514 1.00 96.81 82 TRP A N 1
ATOM 639 C CA . TRP A 1 82 ? -4.724 14.841 2.227 1.00 96.81 82 TRP A CA 1
ATOM 640 C C . TRP A 1 82 ? -5.567 14.211 3.351 1.00 96.81 82 TRP A C 1
ATOM 642 O O . TRP A 1 82 ? -6.792 14.324 3.350 1.00 96.81 82 TRP A O 1
ATOM 652 N N . VAL A 1 83 ? -4.925 13.608 4.357 1.00 96.69 83 VAL A N 1
ATOM 653 C CA . VAL A 1 83 ? -5.563 13.048 5.558 1.00 96.69 83 VAL A CA 1
ATOM 654 C C . VAL A 1 83 ? -5.200 13.877 6.782 1.00 96.69 83 VAL A C 1
ATOM 656 O O . VAL A 1 83 ? -4.027 13.982 7.139 1.00 96.69 83 VAL A O 1
ATOM 659 N N . ASP A 1 84 ? -6.199 14.418 7.478 1.00 93.00 84 ASP A N 1
ATOM 660 C CA . ASP A 1 84 ? -5.993 15.190 8.713 1.00 93.00 84 ASP A CA 1
ATOM 661 C C . ASP A 1 84 ? -6.068 14.329 9.981 1.00 93.00 84 ASP A C 1
ATOM 663 O O . ASP A 1 84 ? -5.500 14.681 11.022 1.00 93.00 84 ASP A O 1
ATOM 667 N N . LYS A 1 85 ? -6.772 13.194 9.916 1.00 95.56 85 LYS A N 1
ATOM 668 C CA . LYS A 1 85 ? -6.998 12.325 11.066 1.00 95.56 85 LYS A CA 1
ATOM 669 C C . LYS A 1 85 ? -7.219 10.873 10.659 1.00 95.56 85 LYS A C 1
ATOM 671 O O . LYS A 1 85 ? -7.883 10.561 9.674 1.00 95.56 85 LYS A O 1
ATOM 676 N N . VAL A 1 86 ? -6.752 9.969 11.518 1.00 97.31 86 VAL A N 1
ATOM 677 C CA . VAL A 1 86 ? -7.094 8.545 11.463 1.00 97.31 86 VAL A CA 1
ATOM 678 C C . VAL A 1 86 ? -7.690 8.066 12.785 1.00 97.31 86 VAL A C 1
ATOM 680 O O . VAL A 1 86 ? -7.278 8.500 13.862 1.00 97.31 86 VAL A O 1
ATOM 683 N N . GLU A 1 87 ? -8.667 7.163 12.720 1.00 97.94 87 GLU A N 1
ATOM 684 C CA . GLU A 1 87 ? -9.282 6.528 13.888 1.00 97.94 87 GLU A CA 1
ATOM 685 C C . GLU A 1 87 ? -9.192 5.001 13.789 1.00 97.94 87 GLU A C 1
ATOM 687 O O . GLU A 1 87 ? -10.005 4.364 13.108 1.00 97.94 87 GLU A O 1
ATOM 692 N N . PRO A 1 88 ? -8.237 4.382 14.498 1.00 97.69 88 PRO A N 1
ATOM 693 C CA . PRO A 1 88 ? -8.139 2.934 14.557 1.00 97.69 88 PRO A CA 1
ATOM 694 C C . PRO A 1 88 ? -9.323 2.284 15.284 1.00 97.69 88 PRO A C 1
ATOM 696 O O . PRO A 1 88 ? -9.789 2.752 16.326 1.00 97.69 88 PRO A O 1
ATOM 699 N N . ARG A 1 89 ? -9.789 1.152 14.756 1.00 96.88 89 ARG A N 1
ATOM 700 C CA . ARG A 1 89 ? -10.884 0.330 15.279 1.00 96.88 89 ARG A CA 1
ATOM 701 C C . ARG A 1 89 ? -10.399 -1.109 15.416 1.00 96.88 89 ARG A C 1
ATOM 703 O O . ARG A 1 89 ? -10.389 -1.875 14.458 1.00 96.88 89 ARG A O 1
ATOM 710 N N . CYS A 1 90 ? -10.010 -1.490 16.630 1.00 93.62 90 CYS A N 1
ATOM 711 C CA . CYS A 1 90 ? -9.530 -2.835 16.925 1.00 93.62 90 CYS A CA 1
ATOM 712 C C . CYS A 1 90 ? -10.152 -3.362 18.221 1.00 93.62 90 CYS A C 1
ATOM 714 O O . CYS A 1 90 ? -10.209 -2.650 19.221 1.00 93.62 90 CYS A O 1
ATOM 716 N N . GLY A 1 91 ? -10.620 -4.613 18.208 1.00 91.50 91 GLY A N 1
ATOM 717 C CA . GLY A 1 91 ? -11.139 -5.293 19.402 1.00 91.50 91 GLY A CA 1
ATOM 718 C C . GLY A 1 91 ? -10.047 -5.856 20.319 1.00 91.50 91 GLY A C 1
ATOM 719 O O . GLY A 1 91 ? -10.365 -6.471 21.334 1.00 91.50 91 GLY A O 1
ATOM 720 N N . ILE A 1 92 ? -8.778 -5.680 19.944 1.00 93.19 92 ILE A N 1
ATOM 721 C CA . ILE A 1 92 ? -7.601 -6.107 20.701 1.00 93.19 92 ILE A CA 1
ATOM 722 C C . ILE A 1 92 ? -6.636 -4.936 20.883 1.00 93.19 92 ILE A C 1
ATOM 724 O O . ILE A 1 92 ? -6.700 -3.954 20.148 1.00 93.19 92 ILE A O 1
ATOM 728 N N . GLU A 1 93 ? -5.753 -5.048 21.871 1.00 94.81 93 GLU A N 1
ATOM 729 C CA . GLU A 1 93 ? -4.769 -4.019 22.210 1.00 94.81 93 GLU A CA 1
ATOM 730 C C . GLU A 1 93 ? -3.731 -3.812 21.089 1.00 94.81 93 GLU A C 1
ATOM 732 O O . GLU A 1 93 ? -3.258 -4.761 20.444 1.00 94.81 93 GLU A O 1
ATOM 737 N N . PHE A 1 94 ? -3.385 -2.550 20.844 1.00 95.31 94 PHE A N 1
ATOM 738 C CA . PHE A 1 94 ? -2.402 -2.126 19.852 1.00 95.31 94 PHE A CA 1
ATOM 739 C C . PHE A 1 94 ? -1.620 -0.916 20.357 1.00 95.31 94 PHE A C 1
ATOM 741 O O . PHE A 1 94 ? -2.160 -0.109 21.113 1.00 95.31 94 PHE A O 1
ATOM 748 N N . ASP A 1 95 ? -0.363 -0.819 19.930 1.00 94.94 95 ASP A N 1
ATOM 749 C CA . ASP A 1 95 ? 0.550 0.247 20.341 1.00 94.94 95 ASP A CA 1
ATOM 750 C C . ASP A 1 95 ? 0.522 1.390 19.323 1.00 94.94 95 ASP A C 1
ATOM 752 O O . ASP A 1 95 ? 0.468 2.562 19.700 1.00 94.94 95 ASP A O 1
ATOM 756 N N . PHE A 1 96 ? 0.465 1.043 18.032 1.00 96.94 96 PHE A N 1
ATOM 757 C CA . PHE A 1 96 ? 0.429 2.000 16.932 1.00 96.94 96 PHE A CA 1
ATOM 758 C C . PHE A 1 96 ? -0.794 1.805 16.038 1.00 96.94 96 PHE A C 1
ATOM 760 O O . PHE A 1 96 ? -1.341 0.708 15.904 1.00 96.94 96 PHE A O 1
ATOM 767 N N . ALA A 1 97 ? -1.237 2.897 15.409 1.00 97.19 97 ALA A N 1
ATOM 768 C CA . ALA A 1 97 ? -2.327 2.856 14.439 1.00 97.19 97 ALA A CA 1
ATOM 769 C C . ALA A 1 97 ? -1.996 1.941 13.246 1.00 97.19 97 ALA A C 1
ATOM 771 O O . ALA A 1 97 ? -2.892 1.272 12.737 1.00 97.19 97 ALA A O 1
ATOM 772 N N . SER A 1 98 ? -0.724 1.878 12.842 1.00 97.62 98 SER A N 1
ATOM 773 C CA . SER A 1 98 ? -0.221 1.012 11.771 1.00 97.62 98 SER A CA 1
ATOM 774 C C . SER A 1 98 ? -0.471 -0.475 12.037 1.00 97.62 98 SER A C 1
ATOM 776 O O . SER A 1 98 ? -0.915 -1.177 11.132 1.00 97.62 98 SER A O 1
ATOM 778 N N . ASP A 1 99 ? -0.334 -0.927 13.288 1.00 98.00 99 ASP A N 1
ATOM 779 C CA . ASP A 1 99 ? -0.500 -2.336 13.682 1.00 98.00 99 ASP A CA 1
ATOM 780 C C . ASP A 1 99 ? -1.939 -2.861 13.516 1.00 98.00 99 ASP A C 1
ATOM 782 O O . ASP A 1 99 ? -2.219 -4.063 13.595 1.00 98.00 99 ASP A O 1
ATOM 786 N N . VAL A 1 100 ? -2.915 -1.957 13.403 1.00 98.25 100 VAL A N 1
ATOM 787 C CA . VAL A 1 100 ? -4.336 -2.290 13.563 1.00 98.25 100 VAL A CA 1
ATOM 788 C C . VAL A 1 100 ? -4.833 -3.202 12.447 1.00 98.25 100 VAL A C 1
ATOM 790 O O . VAL A 1 100 ? -5.602 -4.131 12.714 1.00 98.25 100 VAL A O 1
ATOM 793 N N . ILE A 1 101 ? -4.378 -2.990 11.211 1.00 98.44 101 ILE A N 1
ATOM 794 C CA . ILE A 1 101 ? -4.823 -3.781 10.060 1.00 98.44 101 ILE A CA 1
ATOM 795 C C . ILE A 1 101 ? -4.287 -5.219 10.136 1.00 98.44 101 ILE A C 1
ATOM 797 O O . ILE A 1 101 ? -5.051 -6.170 9.922 1.00 98.44 101 ILE A O 1
ATOM 801 N N . SER A 1 102 ? -3.013 -5.423 10.490 1.00 97.75 102 SER A N 1
ATOM 802 C CA . SER A 1 102 ? -2.432 -6.771 10.614 1.00 97.75 102 SER A CA 1
ATOM 803 C C . SER A 1 102 ? -3.017 -7.557 11.796 1.00 97.75 102 SER A C 1
ATOM 805 O O . SER A 1 102 ? -3.124 -8.793 11.746 1.00 97.75 102 SER A O 1
ATOM 807 N N . LYS A 1 103 ? -3.479 -6.836 12.826 1.00 97.62 103 LYS A N 1
ATOM 808 C CA . LYS A 1 103 ? -4.214 -7.333 13.999 1.00 97.62 103 LYS A CA 1
ATOM 809 C C . LYS A 1 103 ? -5.695 -7.635 13.738 1.00 97.62 103 LYS A C 1
ATOM 811 O O . LYS A 1 103 ? -6.362 -8.182 14.614 1.00 97.62 103 LYS A O 1
ATOM 816 N N . GLY A 1 104 ? -6.191 -7.372 12.529 1.00 96.50 104 GLY A N 1
ATOM 817 C CA . GLY A 1 104 ? -7.558 -7.697 12.113 1.00 96.50 104 GLY A CA 1
ATOM 818 C C . GLY A 1 104 ? -8.597 -6.626 12.450 1.00 96.50 104 GLY A C 1
ATOM 819 O O . GLY A 1 104 ? -9.791 -6.920 12.413 1.00 96.50 104 GLY A O 1
ATOM 820 N N . GLY A 1 105 ? -8.159 -5.412 12.782 1.00 97.94 105 GLY A N 1
ATOM 821 C CA . GLY A 1 105 ? -9.014 -4.236 12.892 1.00 97.94 105 GLY A CA 1
ATOM 822 C C . GLY A 1 105 ? -9.220 -3.511 11.557 1.00 97.94 105 GLY A C 1
ATOM 823 O O . GLY A 1 105 ? -8.881 -4.011 10.479 1.00 97.94 105 GLY A O 1
ATOM 824 N N . SER A 1 106 ? -9.778 -2.309 11.649 1.00 98.50 106 SER A N 1
ATOM 825 C CA . SER A 1 106 ? -9.920 -1.348 10.555 1.00 98.50 106 SER A CA 1
ATOM 826 C C . SER A 1 106 ? -9.473 0.043 10.999 1.00 98.50 106 SER A C 1
ATOM 828 O O . SER A 1 106 ? -9.323 0.305 12.192 1.00 98.50 106 SER A O 1
ATOM 830 N N . ILE A 1 107 ? -9.223 0.941 10.051 1.00 98.56 107 ILE A N 1
ATOM 831 C CA . ILE A 1 107 ? -8.884 2.340 10.331 1.00 98.56 107 ILE A CA 1
ATOM 832 C C . ILE A 1 107 ? -9.851 3.218 9.549 1.00 98.56 107 ILE A C 1
ATOM 834 O O . ILE A 1 107 ? -9.996 3.048 8.340 1.00 98.56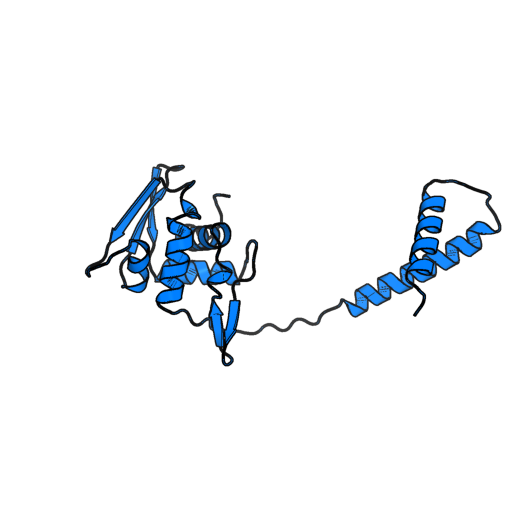 107 ILE A O 1
ATOM 838 N N . LEU A 1 108 ? -10.517 4.151 10.228 1.00 98.44 108 LEU A N 1
ATOM 839 C CA . LEU A 1 108 ? -11.219 5.232 9.542 1.00 98.44 108 LEU A CA 1
ATOM 840 C C . LEU A 1 108 ? -10.201 6.308 9.172 1.00 98.44 108 LEU A C 1
ATOM 842 O O . LEU A 1 108 ? -9.455 6.770 10.033 1.00 98.44 108 LEU A O 1
ATOM 846 N N . ILE A 1 109 ? -10.174 6.677 7.901 1.00 98.00 109 ILE A N 1
ATOM 847 C CA . ILE A 1 109 ? -9.324 7.714 7.327 1.00 98.00 109 ILE A CA 1
ATOM 848 C C . ILE A 1 109 ? -10.225 8.906 7.020 1.00 98.00 109 ILE A C 1
ATOM 850 O O . ILE A 1 109 ? -11.213 8.756 6.295 1.00 98.00 109 ILE A O 1
ATOM 854 N N . HIS A 1 110 ? -9.911 10.057 7.611 1.00 97.44 110 HIS A N 1
ATOM 855 C CA . HIS A 1 110 ? -10.626 11.307 7.387 1.00 97.44 110 HIS A CA 1
ATOM 856 C C . HIS A 1 110 ? -9.917 12.097 6.289 1.00 97.44 110 HIS A C 1
ATOM 858 O O . HIS A 1 110 ? -8.749 12.454 6.418 1.00 97.44 110 HIS A O 1
ATOM 864 N N . ASP A 1 111 ? -10.627 12.291 5.186 1.00 94.38 111 ASP A N 1
ATOM 865 C CA . ASP A 1 111 ? -10.180 13.043 4.025 1.00 94.38 111 ASP A CA 1
ATOM 866 C C . ASP A 1 111 ? -10.455 14.530 4.259 1.00 94.38 111 ASP A C 1
ATOM 868 O O . ASP A 1 111 ? -11.606 14.943 4.440 1.00 94.38 111 ASP A O 1
ATOM 872 N N . ASN A 1 112 ? -9.387 15.322 4.270 1.00 91.62 112 ASN A N 1
ATOM 873 C CA . ASN A 1 112 ? -9.443 16.753 4.536 1.00 91.62 112 ASN A CA 1
ATOM 874 C C . ASN A 1 112 ? -9.806 17.584 3.293 1.00 91.62 112 ASN A C 1
ATOM 876 O O . ASN A 1 112 ? -10.206 18.740 3.431 1.00 91.62 112 ASN A O 1
ATOM 880 N N . GLU A 1 113 ? -9.663 17.034 2.087 1.00 85.06 113 GLU A N 1
ATOM 881 C CA . GLU A 1 113 ? -10.000 17.741 0.850 1.00 85.06 113 GLU A CA 1
ATOM 882 C C . GLU A 1 113 ? -11.502 17.675 0.551 1.00 85.06 113 GLU A C 1
ATOM 884 O O . GLU A 1 113 ? -12.092 18.680 0.142 1.00 85.06 113 GLU A O 1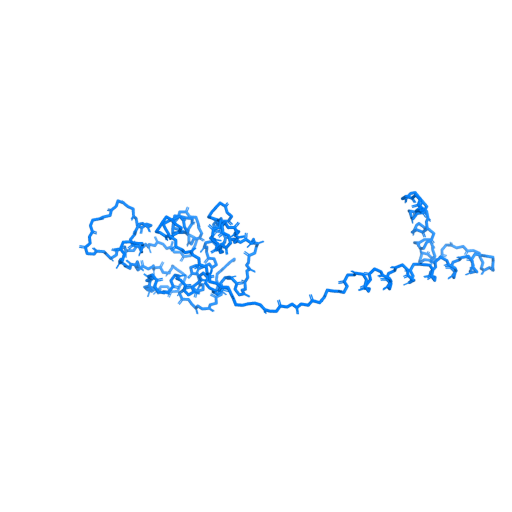
ATOM 889 N N . GLU A 1 114 ? -12.137 16.528 0.813 1.00 84.06 114 GLU A N 1
ATOM 890 C CA . GLU A 1 114 ? -13.556 16.293 0.502 1.00 84.06 114 GLU A CA 1
ATOM 891 C C . GLU A 1 114 ? -14.498 16.230 1.723 1.00 84.06 114 GLU A C 1
ATOM 893 O O . GLU A 1 114 ? -15.701 16.027 1.544 1.00 84.06 114 GLU A O 1
ATOM 898 N N . ASP A 1 115 ? -13.999 16.426 2.953 1.00 86.69 115 ASP A N 1
ATOM 899 C CA . ASP A 1 115 ? -14.770 16.264 4.210 1.00 86.69 115 ASP A CA 1
ATOM 900 C C . ASP A 1 115 ? -15.482 14.894 4.263 1.00 86.69 115 ASP A C 1
ATOM 902 O O . ASP A 1 115 ? -16.660 14.754 4.615 1.00 86.69 115 ASP A O 1
ATOM 906 N N . ALA A 1 116 ? -14.754 13.857 3.839 1.00 93.56 116 ALA A N 1
ATOM 907 C CA . ALA A 1 116 ? -15.236 12.489 3.712 1.00 93.56 116 ALA A CA 1
ATOM 908 C C . ALA A 1 116 ? -14.520 11.556 4.697 1.00 93.56 116 ALA A C 1
ATOM 910 O O . ALA A 1 116 ? -13.461 11.852 5.243 1.00 93.56 116 ALA A O 1
ATOM 911 N N . THR A 1 117 ? -15.119 10.401 4.984 1.00 97.06 117 THR A N 1
ATOM 912 C CA . THR A 1 117 ? -14.503 9.390 5.855 1.00 97.06 117 THR A CA 1
ATOM 913 C C . THR A 1 117 ? -14.593 8.022 5.209 1.00 97.06 117 THR A C 1
ATOM 915 O O . THR A 1 117 ? -15.682 7.548 4.876 1.00 97.06 117 THR A O 1
ATOM 918 N N . TYR A 1 118 ? -13.444 7.365 5.084 1.00 97.81 118 TYR A N 1
ATOM 919 C CA . TYR A 1 118 ? -13.303 6.075 4.426 1.00 97.81 118 TYR A CA 1
ATOM 920 C C . TYR A 1 118 ? -12.787 5.026 5.405 1.00 97.81 118 TYR A C 1
ATOM 922 O O . TYR A 1 118 ? -11.877 5.277 6.185 1.00 97.81 118 TYR A O 1
ATOM 930 N N . GLU A 1 119 ? -13.351 3.820 5.366 1.00 98.44 119 GLU A N 1
ATOM 931 C CA . GLU A 1 119 ? -12.851 2.709 6.178 1.00 98.44 119 GLU A CA 1
ATOM 932 C C . GLU A 1 119 ? -11.836 1.878 5.390 1.00 98.44 119 GLU A C 1
ATOM 934 O O . GLU A 1 119 ? -12.190 1.267 4.374 1.00 98.44 119 GLU A O 1
ATOM 939 N N . LEU A 1 120 ? -10.603 1.804 5.889 1.00 98.81 120 LEU A N 1
ATOM 940 C CA . LEU A 1 120 ? -9.571 0.890 5.421 1.00 98.81 120 LEU A CA 1
ATOM 941 C C . LEU A 1 120 ? -9.633 -0.418 6.217 1.00 98.81 120 LEU A C 1
ATOM 943 O O . LEU A 1 120 ? -9.555 -0.430 7.444 1.00 98.81 120 LEU A O 1
ATOM 947 N N . THR A 1 121 ? -9.739 -1.538 5.505 1.00 98.69 121 THR A N 1
ATOM 948 C CA . THR A 1 121 ? -9.705 -2.891 6.077 1.00 98.69 121 THR A CA 1
ATOM 949 C C . THR A 1 121 ? -8.565 -3.685 5.454 1.00 98.69 121 THR A C 1
ATOM 951 O O . THR A 1 121 ? -8.093 -3.344 4.368 1.00 98.69 121 THR A O 1
ATOM 954 N N . LYS A 1 122 ? -8.175 -4.809 6.071 1.00 98.56 122 LYS A N 1
ATOM 955 C CA . LYS A 1 122 ? -7.169 -5.709 5.485 1.00 98.56 122 LYS A CA 1
ATOM 956 C C . LYS A 1 122 ? -7.520 -6.132 4.055 1.00 98.56 122 LYS A C 1
ATOM 958 O O . LYS A 1 122 ? -6.651 -6.151 3.198 1.00 98.56 122 LYS A O 1
ATOM 963 N N . ALA A 1 123 ? -8.789 -6.429 3.775 1.00 98.62 123 ALA A N 1
ATOM 964 C CA . ALA A 1 123 ? -9.218 -6.823 2.433 1.00 98.62 123 ALA A CA 1
ATOM 965 C C . ALA A 1 123 ? -9.008 -5.703 1.399 1.00 98.62 123 ALA A C 1
ATOM 967 O O . ALA A 1 123 ? -8.530 -5.975 0.299 1.00 98.62 123 ALA A O 1
ATOM 968 N N . LYS A 1 124 ? -9.314 -4.453 1.769 1.00 98.75 124 LYS A N 1
ATOM 969 C CA . LYS A 1 124 ? -9.078 -3.285 0.911 1.00 98.75 124 LYS A CA 1
ATOM 970 C C . LYS A 1 124 ? -7.592 -3.012 0.712 1.00 98.75 124 LYS A C 1
ATOM 972 O O . LYS A 1 124 ? -7.181 -2.781 -0.415 1.00 98.75 124 LYS A O 1
ATOM 977 N N . LEU A 1 125 ? -6.781 -3.110 1.767 1.00 98.69 125 LEU A N 1
ATOM 978 C CA . LEU A 1 125 ? -5.332 -2.934 1.656 1.00 98.69 125 LEU A CA 1
ATOM 979 C C . LEU A 1 125 ? -4.712 -3.969 0.704 1.00 98.69 125 LEU A C 1
ATOM 981 O O . LEU A 1 125 ? -3.961 -3.605 -0.195 1.00 98.69 125 LEU A O 1
ATOM 985 N N . LEU A 1 126 ? -5.088 -5.247 0.832 1.00 98.50 126 LEU A N 1
ATOM 986 C CA . LEU A 1 126 ? -4.636 -6.301 -0.086 1.00 98.50 126 LEU A CA 1
ATOM 987 C C . LEU A 1 126 ? -5.094 -6.048 -1.533 1.00 98.50 126 LEU A C 1
ATOM 989 O O . LEU A 1 126 ? -4.359 -6.343 -2.474 1.00 98.50 126 LEU A O 1
ATOM 993 N N . GLN A 1 127 ? -6.292 -5.485 -1.724 1.00 98.38 127 GLN A N 1
ATOM 994 C CA . GLN A 1 127 ? -6.747 -5.036 -3.039 1.00 98.38 127 GLN A CA 1
ATOM 995 C C . GLN A 1 127 ? -5.891 -3.874 -3.566 1.00 98.38 127 GLN A C 1
ATOM 997 O O . GLN A 1 127 ? -5.502 -3.915 -4.729 1.00 98.38 127 GLN A O 1
ATOM 1002 N N . GLY A 1 128 ? -5.552 -2.893 -2.729 1.00 98.19 128 GLY A N 1
ATOM 1003 C CA . GLY A 1 128 ? -4.668 -1.781 -3.087 1.00 98.19 128 GLY A CA 1
ATOM 1004 C C . GLY A 1 128 ? -3.281 -2.253 -3.524 1.00 98.19 128 GLY A C 1
ATOM 1005 O O . GLY A 1 128 ? -2.815 -1.866 -4.591 1.00 98.19 128 GLY A O 1
ATOM 1006 N N . ILE A 1 129 ? -2.671 -3.180 -2.777 1.00 97.50 129 ILE A N 1
ATOM 1007 C CA . ILE A 1 129 ? -1.382 -3.806 -3.130 1.00 97.50 129 ILE A CA 1
ATOM 1008 C C . ILE A 1 129 ? -1.475 -4.510 -4.486 1.00 97.50 129 ILE A C 1
ATOM 1010 O O . ILE A 1 129 ? -0.603 -4.350 -5.339 1.00 97.50 129 ILE A O 1
ATOM 1014 N N . ARG A 1 130 ? -2.550 -5.272 -4.719 1.00 96.25 130 ARG A N 1
ATOM 1015 C CA . ARG A 1 130 ? -2.777 -5.924 -6.012 1.00 96.25 130 ARG A CA 1
ATOM 1016 C C . ARG A 1 130 ? -2.876 -4.903 -7.148 1.00 96.25 130 ARG A C 1
ATOM 1018 O O . ARG A 1 130 ? -2.278 -5.115 -8.196 1.00 96.25 130 ARG A O 1
ATOM 1025 N N . MET A 1 131 ? -3.638 -3.829 -6.965 1.00 96.94 131 MET A N 1
ATOM 1026 C CA . MET A 1 131 ? -3.805 -2.797 -7.993 1.00 96.94 131 MET A CA 1
ATOM 1027 C C . MET A 1 131 ? -2.494 -2.068 -8.274 1.00 96.94 131 MET A C 1
ATOM 1029 O O . MET A 1 131 ? -2.171 -1.835 -9.435 1.00 96.94 131 MET A O 1
ATOM 1033 N N . TYR A 1 132 ? -1.698 -1.807 -7.237 1.00 96.50 132 TYR A N 1
ATOM 1034 C CA . TYR A 1 132 ? -0.348 -1.287 -7.396 1.00 96.50 132 TYR A CA 1
ATOM 1035 C C . TYR A 1 132 ? 0.544 -2.257 -8.187 1.00 96.50 132 TYR A C 1
ATOM 1037 O O . TYR A 1 132 ? 1.259 -1.830 -9.084 1.00 96.50 132 TYR A O 1
ATOM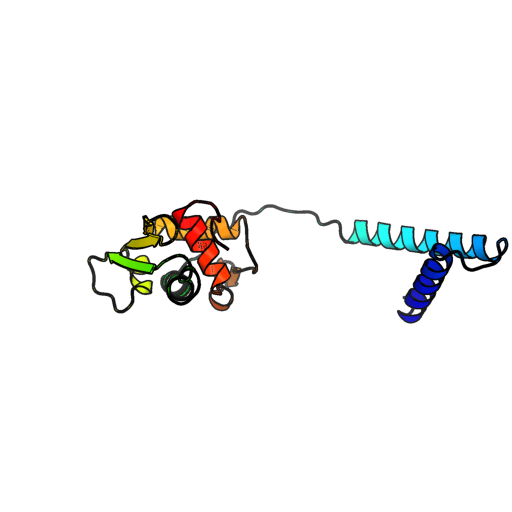 1045 N N . ALA A 1 133 ? 0.448 -3.569 -7.949 1.00 92.81 133 ALA A N 1
ATOM 1046 C CA . ALA A 1 133 ? 1.183 -4.572 -8.725 1.00 92.81 133 ALA A CA 1
ATOM 1047 C C . ALA A 1 133 ? 0.818 -4.577 -10.217 1.00 92.81 133 ALA A C 1
ATOM 1049 O O . ALA A 1 133 ? 1.663 -4.807 -11.080 1.00 92.81 133 ALA A O 1
ATOM 1050 N N . GLU A 1 134 ? -0.460 -4.353 -10.518 1.00 91.31 134 GLU A N 1
ATOM 1051 C CA . GLU A 1 134 ? -0.973 -4.282 -11.886 1.00 91.31 134 GLU A CA 1
ATOM 1052 C C . GLU A 1 134 ? -0.601 -2.948 -12.564 1.00 91.31 134 GLU A C 1
ATOM 1054 O O . GLU A 1 134 ? -0.478 -2.896 -13.790 1.00 91.31 134 GLU A O 1
ATOM 1059 N N . GLN A 1 135 ? -0.439 -1.875 -11.782 1.00 90.06 135 GLN A N 1
ATOM 1060 C CA . GLN A 1 135 ? -0.240 -0.500 -12.249 1.00 90.06 135 GLN A CA 1
ATOM 1061 C C . GLN A 1 135 ? 0.745 0.267 -11.339 1.00 90.06 135 GLN A C 1
ATOM 1063 O O . GLN A 1 135 ? 0.334 1.205 -10.641 1.00 90.06 135 GLN A O 1
ATOM 1068 N N . PRO A 1 136 ? 2.038 -0.117 -11.329 1.00 87.00 136 PRO A N 1
ATOM 1069 C CA . PRO A 1 136 ? 3.007 0.453 -10.403 1.00 87.00 136 PRO A CA 1
ATOM 1070 C C . PRO A 1 136 ? 3.265 1.927 -10.708 1.00 87.00 136 PRO A C 1
ATOM 1072 O O . PRO A 1 136 ? 3.330 2.361 -11.864 1.00 87.00 136 PRO A O 1
ATOM 1075 N N . LYS A 1 137 ? 3.431 2.701 -9.637 1.00 82.94 137 LYS A N 1
ATOM 1076 C CA . LYS A 1 137 ? 3.754 4.128 -9.660 1.00 82.94 137 LYS A CA 1
ATOM 1077 C C . LYS A 1 137 ? 5.089 4.330 -8.954 1.00 82.94 137 LYS A C 1
ATOM 1079 O O . LYS A 1 137 ? 5.201 4.014 -7.778 1.00 82.94 137 LYS A O 1
ATOM 1084 N N . ASN A 1 138 ? 6.064 4.889 -9.666 1.00 80.38 138 ASN A N 1
ATOM 1085 C CA . ASN A 1 138 ? 7.419 5.219 -9.199 1.00 80.38 138 ASN A CA 1
ATOM 1086 C C . ASN A 1 138 ? 8.401 4.043 -9.140 1.00 80.38 138 ASN A C 1
ATOM 1088 O O . ASN A 1 138 ? 9.380 4.068 -9.888 1.00 80.38 138 ASN A O 1
ATOM 1092 N N . SER A 1 139 ? 8.138 3.028 -8.312 1.00 87.12 139 SER A N 1
ATOM 1093 C CA . SER A 1 139 ? 9.119 1.981 -7.988 1.00 87.12 139 SER A CA 1
ATOM 1094 C C . SER A 1 139 ? 8.532 0.572 -8.073 1.00 87.12 139 SER A C 1
ATOM 1096 O O . SER A 1 139 ? 7.348 0.357 -7.835 1.00 87.12 139 SER A O 1
ATOM 1098 N N . ASP A 1 140 ? 9.374 -0.408 -8.400 1.00 90.50 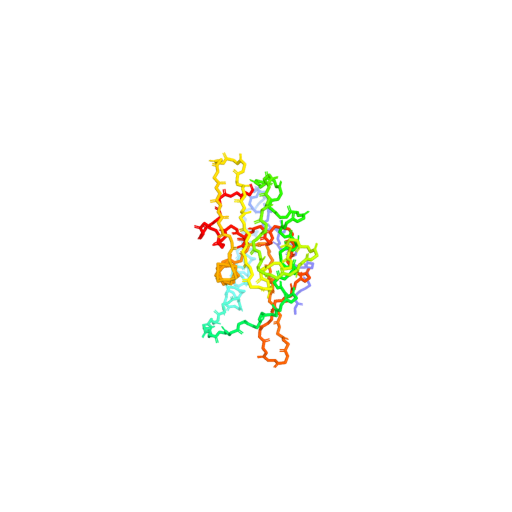140 ASP A N 1
ATOM 1099 C CA . ASP A 1 140 ? 9.024 -1.821 -8.244 1.00 90.50 140 ASP A CA 1
ATOM 1100 C C . ASP A 1 140 ? 9.187 -2.216 -6.769 1.00 90.50 140 ASP A C 1
ATOM 1102 O O . ASP A 1 140 ? 10.218 -1.928 -6.164 1.00 90.50 140 ASP A O 1
ATOM 1106 N N . ILE A 1 141 ? 8.176 -2.880 -6.204 1.00 93.81 141 ILE A N 1
ATOM 1107 C CA . ILE A 1 141 ? 8.115 -3.215 -4.766 1.00 93.81 141 ILE A CA 1
ATOM 1108 C C . ILE A 1 141 ? 8.197 -4.716 -4.491 1.00 93.81 141 ILE A C 1
ATOM 1110 O O . ILE A 1 141 ? 7.930 -5.148 -3.376 1.00 93.81 141 ILE A O 1
ATOM 1114 N N . PHE A 1 142 ? 8.472 -5.531 -5.511 1.00 93.88 142 PHE A N 1
ATOM 1115 C CA . PHE A 1 142 ? 8.476 -6.983 -5.369 1.00 93.88 142 PHE A CA 1
ATOM 1116 C C . PHE A 1 142 ? 9.875 -7.563 -5.452 1.00 93.88 142 PHE A C 1
ATOM 1118 O O . PHE A 1 142 ? 10.649 -7.238 -6.354 1.00 93.88 142 PHE A O 1
ATOM 1125 N N . GLU A 1 143 ? 10.134 -8.527 -4.579 1.00 94.56 143 GLU A N 1
ATOM 1126 C CA . GLU A 1 143 ? 11.328 -9.356 -4.604 1.00 94.56 143 GLU A CA 1
ATOM 1127 C C . GLU A 1 143 ? 10.967 -10.843 -4.633 1.00 94.56 143 GLU A C 1
ATOM 1129 O O . GLU A 1 143 ? 9.857 -11.249 -4.288 1.00 94.56 143 GLU A O 1
ATOM 1134 N N . VAL A 1 144 ? 11.904 -11.675 -5.090 1.00 94.38 144 VAL A N 1
ATOM 1135 C CA . VAL A 1 144 ? 11.729 -13.131 -5.103 1.00 94.38 144 VAL A CA 1
ATOM 1136 C C . VAL A 1 144 ? 12.646 -13.747 -4.062 1.00 94.38 144 VAL A C 1
ATOM 1138 O O . VAL A 1 144 ? 13.866 -13.750 -4.232 1.00 94.38 144 VAL A O 1
ATOM 1141 N N . ILE A 1 145 ? 12.046 -14.329 -3.027 1.00 92.19 145 ILE A N 1
ATOM 1142 C CA . ILE A 1 145 ? 12.735 -15.043 -1.949 1.00 92.19 145 ILE A CA 1
ATOM 1143 C C . ILE A 1 145 ? 12.236 -16.483 -1.966 1.00 92.19 145 ILE A C 1
ATOM 1145 O O . ILE A 1 145 ? 11.033 -16.725 -1.981 1.00 92.19 145 ILE A O 1
ATOM 1149 N N . ASP A 1 146 ? 13.156 -17.449 -2.017 1.00 91.94 146 ASP A N 1
ATOM 1150 C CA . ASP A 1 146 ? 12.838 -18.885 -1.979 1.00 91.94 146 ASP A CA 1
ATOM 1151 C C . ASP A 1 146 ? 11.746 -19.330 -2.979 1.00 91.94 146 ASP A C 1
ATOM 1153 O O . ASP A 1 146 ? 10.947 -20.223 -2.710 1.00 91.94 146 ASP A O 1
ATOM 1157 N N . HIS A 1 147 ? 11.756 -18.736 -4.180 1.00 89.69 147 HIS A N 1
ATOM 1158 C CA . HIS A 1 147 ? 10.785 -18.963 -5.264 1.00 89.69 147 HIS A CA 1
ATOM 1159 C C . HIS A 1 147 ? 9.360 -18.437 -5.013 1.00 89.69 147 HIS A C 1
ATOM 1161 O O . HIS A 1 147 ? 8.462 -18.722 -5.808 1.00 89.69 147 HIS A O 1
ATOM 1167 N N . GLU A 1 148 ? 9.156 -17.634 -3.974 1.00 92.81 148 GLU A N 1
ATOM 1168 C CA . GLU A 1 148 ? 7.917 -16.910 -3.699 1.00 92.81 148 GLU A CA 1
ATOM 1169 C C . GLU A 1 148 ? 8.099 -15.415 -3.981 1.00 92.81 148 GLU A C 1
ATOM 1171 O O . GLU A 1 148 ? 9.203 -14.882 -3.876 1.00 92.81 148 GLU A O 1
ATOM 1176 N N . LEU A 1 149 ? 7.019 -14.743 -4.381 1.00 95.06 149 LEU A N 1
ATOM 1177 C CA . LEU A 1 149 ? 7.013 -13.300 -4.608 1.00 95.06 149 LEU A CA 1
ATOM 1178 C C . LEU A 1 149 ? 6.637 -12.610 -3.293 1.00 95.06 149 LEU A C 1
ATOM 1180 O O . LEU A 1 149 ? 5.559 -12.873 -2.765 1.00 95.06 149 LEU A O 1
ATOM 1184 N N . HIS A 1 150 ? 7.504 -11.746 -2.781 1.00 96.56 150 HIS A N 1
ATOM 1185 C CA . HIS A 1 150 ? 7.326 -10.996 -1.533 1.00 96.56 150 HIS A CA 1
ATOM 1186 C C . HIS A 1 150 ? 7.335 -9.496 -1.817 1.00 96.56 150 HIS A C 1
ATOM 1188 O O . HIS A 1 150 ? 7.723 -9.072 -2.910 1.00 96.56 150 HIS A O 1
ATOM 1194 N N . ILE A 1 151 ? 6.882 -8.701 -0.850 1.00 95.75 151 ILE A N 1
ATOM 1195 C CA . ILE A 1 151 ? 6.989 -7.242 -0.906 1.00 95.75 151 ILE A CA 1
ATOM 1196 C C . ILE A 1 151 ? 8.321 -6.834 -0.276 1.00 95.75 151 ILE A C 1
ATOM 1198 O O . ILE A 1 151 ? 8.558 -7.122 0.892 1.00 95.75 151 ILE A O 1
ATOM 1202 N N . ASP A 1 152 ? 9.155 -6.125 -1.033 1.00 96.25 152 ASP A N 1
ATOM 1203 C CA . ASP A 1 152 ? 10.314 -5.423 -0.486 1.00 96.25 152 ASP A CA 1
ATOM 1204 C C . ASP A 1 152 ? 9.826 -4.104 0.128 1.00 96.25 152 ASP A C 1
ATOM 1206 O O . ASP A 1 152 ? 9.718 -3.073 -0.543 1.00 96.25 152 ASP A O 1
ATOM 1210 N N . CYS A 1 153 ? 9.487 -4.136 1.418 1.00 95.50 153 CYS A N 1
ATOM 1211 C CA . CYS A 1 153 ? 9.030 -2.954 2.151 1.00 95.50 153 CYS A CA 1
ATOM 1212 C C . CYS A 1 153 ? 10.087 -1.838 2.208 1.00 95.50 153 CYS A C 1
ATOM 1214 O O . CYS A 1 153 ? 9.725 -0.675 2.377 1.00 95.50 153 CYS A O 1
ATOM 1216 N N . GLY A 1 154 ? 11.372 -2.137 1.970 1.00 94.81 154 GLY A N 1
ATOM 1217 C CA . GLY A 1 154 ? 12.418 -1.122 1.818 1.00 94.81 154 GLY A CA 1
ATOM 1218 C C . GLY A 1 154 ? 12.252 -0.254 0.565 1.00 94.81 154 GLY A C 1
ATOM 1219 O O . GLY A 1 154 ? 12.788 0.854 0.513 1.00 94.81 154 GLY A O 1
ATOM 1220 N N . MET A 1 155 ? 11.479 -0.729 -0.415 1.00 96.00 155 MET A N 1
ATOM 1221 C CA . MET A 1 155 ? 11.113 -0.005 -1.635 1.00 96.00 155 MET A CA 1
ATOM 1222 C C . MET A 1 155 ? 9.740 0.676 -1.536 1.00 96.00 155 MET A C 1
ATOM 1224 O O . MET A 1 155 ? 9.347 1.395 -2.457 1.00 96.00 155 MET A O 1
ATOM 1228 N N . VAL A 1 156 ? 9.014 0.486 -0.428 1.00 96.62 156 VAL A N 1
ATOM 1229 C CA . VAL A 1 156 ? 7.727 1.142 -0.165 1.00 96.62 156 VAL A CA 1
ATOM 1230 C C . VAL A 1 156 ? 7.958 2.460 0.571 1.00 96.62 156 VAL A C 1
ATOM 1232 O O . VAL A 1 156 ? 7.824 2.572 1.792 1.00 96.62 156 VAL A O 1
ATOM 1235 N N . ASP A 1 157 ? 8.321 3.480 -0.203 1.00 95.94 157 ASP A N 1
ATOM 1236 C CA . ASP A 1 157 ? 8.402 4.854 0.287 1.00 95.94 157 ASP A CA 1
ATOM 1237 C C . ASP A 1 157 ? 7.012 5.496 0.474 1.00 95.94 157 ASP A C 1
ATOM 1239 O O . ASP A 1 157 ? 5.966 4.873 0.273 1.00 95.94 157 ASP A O 1
ATOM 1243 N N . ALA A 1 158 ? 6.999 6.765 0.885 1.00 96.44 158 ALA A N 1
ATOM 1244 C CA . ALA A 1 158 ? 5.771 7.513 1.127 1.00 96.44 158 ALA A CA 1
ATOM 1245 C C . ALA A 1 158 ? 4.870 7.615 -0.121 1.00 96.44 158 ALA A C 1
ATOM 1247 O O . ALA A 1 158 ? 3.655 7.496 0.009 1.00 96.44 158 ALA A O 1
ATOM 1248 N N . GLU A 1 159 ? 5.435 7.797 -1.319 1.00 96.69 159 GLU A N 1
ATOM 1249 C CA . GLU A 1 159 ? 4.649 7.944 -2.553 1.00 96.69 159 GLU A CA 1
ATOM 1250 C C . GLU A 1 159 ? 4.053 6.601 -2.995 1.00 96.69 159 GLU A C 1
ATOM 1252 O O . GLU A 1 159 ? 2.904 6.524 -3.437 1.00 96.69 159 GLU A O 1
ATOM 1257 N N . VAL A 1 160 ? 4.815 5.517 -2.838 1.00 97.62 160 VAL A N 1
ATOM 1258 C CA . VAL A 1 160 ? 4.329 4.152 -3.065 1.00 97.62 160 VAL A CA 1
ATOM 1259 C C . VAL A 1 160 ? 3.203 3.809 -2.088 1.00 97.62 160 VAL A C 1
ATOM 1261 O O . VAL A 1 160 ? 2.156 3.303 -2.500 1.00 97.62 160 VAL A O 1
ATOM 1264 N N . ALA A 1 161 ? 3.403 4.090 -0.799 1.00 98.06 161 ALA A N 1
ATOM 1265 C CA . ALA A 1 161 ? 2.417 3.813 0.236 1.00 98.06 161 ALA A CA 1
ATOM 1266 C C . ALA A 1 161 ? 1.127 4.619 0.017 1.00 98.06 161 ALA A C 1
ATOM 1268 O O . ALA A 1 161 ? 0.038 4.055 0.116 1.00 98.06 161 ALA A O 1
ATOM 1269 N N . ASP A 1 162 ? 1.237 5.897 -0.360 1.00 98.00 162 ASP A N 1
ATOM 1270 C CA . ASP A 1 162 ? 0.097 6.733 -0.751 1.00 98.00 162 ASP A CA 1
ATOM 1271 C C . ASP A 1 162 ? -0.700 6.095 -1.896 1.00 98.00 162 ASP A C 1
ATOM 1273 O O . ASP A 1 162 ? -1.902 5.854 -1.764 1.00 98.00 162 ASP A O 1
ATOM 1277 N N . ALA A 1 163 ? -0.024 5.700 -2.981 1.00 98.06 163 ALA A N 1
ATOM 1278 C CA . ALA A 1 163 ? -0.680 5.059 -4.117 1.00 98.06 163 ALA A CA 1
ATOM 1279 C C . ALA A 1 163 ? -1.426 3.770 -3.722 1.00 98.06 163 ALA A C 1
ATOM 1281 O O . ALA A 1 163 ? -2.552 3.538 -4.170 1.00 98.06 163 ALA A O 1
ATOM 1282 N N . ILE A 1 164 ? -0.835 2.942 -2.853 1.00 98.38 164 ILE A N 1
ATOM 1283 C CA . ILE A 1 164 ? -1.481 1.730 -2.327 1.00 98.38 164 ILE A CA 1
ATOM 1284 C C . ILE A 1 164 ? -2.747 2.078 -1.531 1.00 98.38 164 ILE A C 1
ATOM 1286 O O . ILE A 1 164 ? -3.778 1.423 -1.722 1.00 98.38 164 ILE A O 1
ATOM 1290 N N . ILE A 1 165 ? -2.705 3.095 -0.660 1.00 98.44 165 ILE A N 1
ATOM 1291 C CA . ILE A 1 165 ? -3.875 3.518 0.124 1.00 98.44 165 ILE A CA 1
ATOM 1292 C C . ILE A 1 165 ? -4.967 4.089 -0.780 1.00 98.44 165 ILE A C 1
ATOM 1294 O O . ILE A 1 165 ? -6.129 3.710 -0.634 1.00 98.44 165 ILE A O 1
ATOM 1298 N N . GLN A 1 166 ? -4.621 4.931 -1.749 1.00 98.25 166 GLN A N 1
ATOM 1299 C CA . GLN A 1 166 ? -5.596 5.486 -2.684 1.00 98.25 166 GLN A CA 1
ATOM 1300 C C . GLN A 1 166 ? -6.265 4.391 -3.525 1.00 98.25 166 GLN A C 1
ATOM 1302 O O . GLN A 1 166 ? -7.493 4.340 -3.601 1.00 98.25 166 GLN A O 1
ATOM 1307 N N . TYR A 1 167 ? -5.510 3.414 -4.038 1.00 98.50 167 TYR A N 1
ATOM 1308 C CA . TYR A 1 167 ? -6.116 2.248 -4.687 1.00 98.50 167 TYR A CA 1
ATOM 1309 C C . TYR A 1 167 ? -7.012 1.439 -3.739 1.00 98.50 167 TYR A C 1
ATOM 1311 O O . TYR A 1 167 ? -8.068 0.962 -4.155 1.00 98.50 167 TYR A O 1
ATOM 1319 N N . ALA A 1 168 ? -6.630 1.290 -2.469 1.00 98.56 168 ALA A N 1
ATOM 1320 C CA . ALA A 1 168 ? -7.427 0.569 -1.481 1.00 98.56 168 ALA A CA 1
ATOM 1321 C C . ALA A 1 168 ? -8.759 1.269 -1.149 1.00 98.56 168 ALA A C 1
ATOM 1323 O O . ALA A 1 168 ? -9.757 0.594 -0.872 1.00 98.56 168 ALA A O 1
ATOM 1324 N N . LEU A 1 169 ? -8.786 2.604 -1.140 1.00 98.25 169 LEU A N 1
ATOM 1325 C CA . LEU A 1 169 ? -9.967 3.388 -0.773 1.00 98.25 169 LEU A CA 1
ATOM 1326 C C . LEU A 1 169 ? -10.850 3.738 -1.972 1.00 98.25 169 LEU A C 1
ATOM 1328 O O . LEU A 1 169 ? -12.073 3.618 -1.874 1.00 98.25 169 LEU A O 1
ATOM 1332 N N . PHE A 1 170 ? -10.235 4.139 -3.082 1.00 97.50 170 PHE A N 1
ATOM 1333 C CA . PHE A 1 170 ? -10.905 4.753 -4.230 1.00 97.50 170 PHE A CA 1
ATOM 1334 C C . PHE A 1 170 ? -10.896 3.857 -5.470 1.00 97.50 170 PHE A C 1
ATOM 1336 O O . PHE A 1 170 ? -11.755 3.990 -6.337 1.00 97.50 170 PHE A O 1
ATOM 1343 N N . GLY A 1 171 ? -9.956 2.911 -5.554 1.00 97.44 171 GLY A N 1
ATOM 1344 C CA . GLY A 1 171 ? -9.738 2.109 -6.762 1.00 97.44 171 GLY A CA 1
ATOM 1345 C C . GLY A 1 171 ? -9.035 2.874 -7.889 1.00 97.44 171 GLY A C 1
ATOM 1346 O O . GLY A 1 171 ? -8.885 2.347 -8.987 1.00 97.44 171 GLY A O 1
ATOM 1347 N N . GLU A 1 172 ? -8.577 4.094 -7.628 1.00 96.81 172 GLU A N 1
ATOM 1348 C CA . GLU A 1 172 ? -7.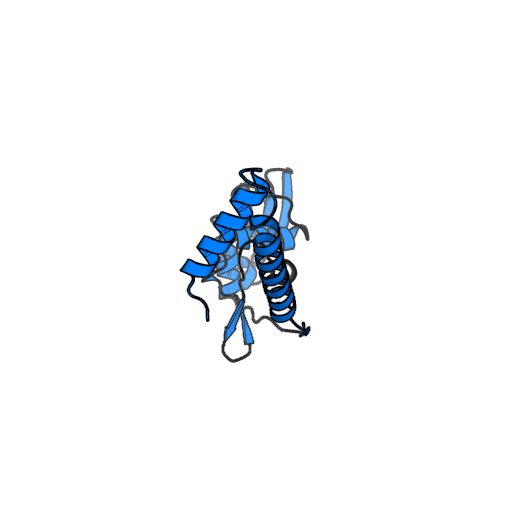777 4.919 -8.528 1.00 96.81 172 GLU A CA 1
ATOM 1349 C C . GLU A 1 172 ? -6.977 5.947 -7.714 1.00 96.81 172 GLU A C 1
ATOM 1351 O O . GLU A 1 172 ? -7.159 6.058 -6.502 1.00 96.81 172 GLU A O 1
ATOM 1356 N N . ILE A 1 173 ? -6.068 6.667 -8.372 1.00 95.75 173 ILE A N 1
ATOM 1357 C CA . ILE A 1 173 ? -5.297 7.750 -7.754 1.00 95.75 173 ILE A CA 1
ATOM 1358 C C . ILE A 1 173 ? -6.041 9.066 -7.984 1.00 95.75 173 ILE A C 1
ATOM 1360 O O . ILE A 1 173 ? -6.254 9.455 -9.134 1.00 95.75 173 ILE A O 1
ATOM 1364 N N . ILE A 1 174 ? -6.408 9.736 -6.895 1.00 95.44 174 ILE A N 1
ATOM 1365 C CA . ILE A 1 174 ? -7.115 11.022 -6.877 1.00 95.44 174 ILE A CA 1
ATOM 1366 C C . ILE A 1 174 ? -6.151 12.162 -6.516 1.00 95.44 174 ILE A C 1
ATOM 1368 O O . ILE A 1 174 ? -6.172 13.210 -7.163 1.00 95.44 174 ILE A O 1
ATOM 1372 N N . TYR A 1 175 ? -5.272 11.929 -5.541 1.00 92.50 175 TYR A N 1
ATOM 1373 C CA . TYR A 1 175 ? -4.332 12.894 -4.971 1.00 92.50 175 TYR A CA 1
ATOM 1374 C C . TYR A 1 175 ? -2.889 12.595 -5.426 1.00 92.50 175 TYR A C 1
ATOM 1376 O O . TYR A 1 175 ? -2.537 11.430 -5.638 1.00 92.50 175 TYR A O 1
ATOM 1384 N N . GLY A 1 176 ? -2.054 13.626 -5.623 1.00 83.94 176 GLY A N 1
ATOM 1385 C CA . GLY A 1 176 ? -0.637 13.466 -5.992 1.00 83.94 176 GLY A CA 1
ATOM 1386 C C . GLY A 1 176 ? 0.108 14.750 -6.334 1.00 83.94 176 GLY A C 1
ATOM 1387 O O . GLY A 1 176 ? -0.547 15.792 -6.564 1.00 83.94 176 GLY A O 1
#